Protein AF-A0A919I1P8-F1 (afdb_monomer_lite)

Foldseek 3Di:
DVVLVVLLVQLVVLLVVLVVLQVVLVVLVVVVVVVVVCVVPPVDDDDPVVVVVSVVSNCCSNVSSVVSNVSSVVSNVD

Structure (mmCIF, N/CA/C/O backbone):
data_AF-A0A919I1P8-F1
#
_entry.id   AF-A0A919I1P8-F1
#
loop_
_atom_site.group_PDB
_atom_site.id
_atom_site.type_symbol
_atom_site.label_atom_id
_atom_site.label_alt_id
_atom_site.label_comp_id
_atom_site.label_asym_id
_atom_site.label_entity_id
_atom_site.label_seq_id
_atom_site.pdbx_PDB_ins_code
_atom_site.Cartn_x
_atom_site.Cartn_y
_atom_site.Cartn_z
_atom_site.occupancy
_atom_site.B_iso_or_equiv
_atom_site.auth_seq_id
_atom_site.auth_comp_id
_atom_site.auth_asym_id
_atom_site.auth_atom_id
_atom_site.pdbx_PDB_model_num
ATOM 1 N N . MET A 1 1 ? -19.030 -3.337 30.566 1.00 58.50 1 MET A N 1
ATOM 2 C CA . MET A 1 1 ? -17.899 -2.382 30.435 1.00 58.50 1 MET A CA 1
ATOM 3 C C . MET A 1 1 ? -16.701 -2.962 29.678 1.00 58.50 1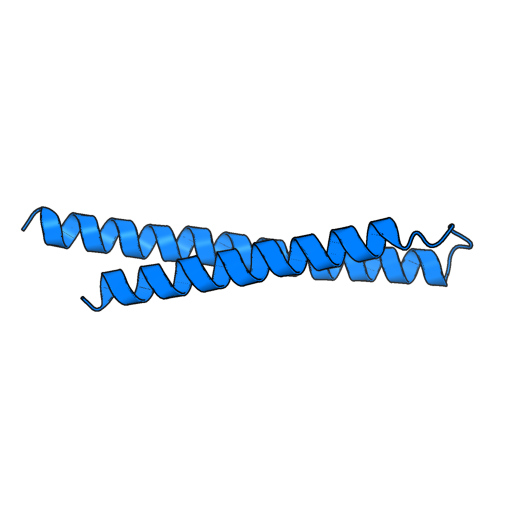 MET A C 1
ATOM 5 O O . MET A 1 1 ? -16.264 -2.319 28.734 1.00 58.50 1 MET A O 1
ATOM 9 N N . LYS A 1 2 ? -16.208 -4.170 30.011 1.00 65.44 2 LYS A N 1
ATOM 10 C CA . LYS A 1 2 ? -15.078 -4.817 29.299 1.00 65.44 2 LYS A CA 1
ATOM 11 C C . LYS A 1 2 ? -15.262 -4.937 27.774 1.00 65.44 2 LYS A C 1
ATOM 13 O O . LYS A 1 2 ? -14.331 -4.628 27.047 1.00 65.44 2 LYS A O 1
ATOM 18 N N . SER A 1 3 ? -16.458 -5.298 27.298 1.00 74.88 3 SER A N 1
ATOM 19 C CA . SER A 1 3 ? -16.745 -5.459 25.858 1.00 74.88 3 SER A CA 1
ATOM 20 C C . SER A 1 3 ? -16.680 -4.154 25.055 1.00 74.88 3 SER A C 1
ATOM 22 O O . SER A 1 3 ? -16.273 -4.152 23.899 1.00 74.88 3 SER A O 1
ATOM 24 N N . LYS A 1 4 ? -17.050 -3.023 25.668 1.00 77.31 4 LYS A N 1
ATOM 25 C CA . LYS A 1 4 ? -16.996 -1.706 25.017 1.00 77.31 4 LYS A CA 1
ATOM 26 C C . LYS A 1 4 ? -15.555 -1.212 24.881 1.00 77.31 4 LYS A C 1
ATOM 28 O O . LYS A 1 4 ? -15.198 -0.616 23.873 1.00 77.31 4 LYS A O 1
ATOM 33 N N . ILE A 1 5 ? -14.725 -1.490 25.887 1.00 82.12 5 ILE A N 1
ATOM 34 C CA . ILE A 1 5 ? -13.295 -1.163 25.855 1.00 82.12 5 ILE A CA 1
ATOM 35 C C . ILE A 1 5 ? -12.578 -2.038 24.821 1.00 82.12 5 ILE A C 1
ATOM 37 O O . ILE A 1 5 ? -11.818 -1.505 24.022 1.00 82.12 5 ILE A O 1
ATOM 41 N N . SER A 1 6 ? -12.858 -3.347 24.772 1.00 83.19 6 SER A N 1
ATOM 42 C CA . SER A 1 6 ? -12.228 -4.233 23.784 1.00 83.19 6 SER A CA 1
ATOM 43 C C . SER A 1 6 ? -12.586 -3.857 22.346 1.00 83.19 6 SER A C 1
ATOM 45 O O . SER A 1 6 ? -11.692 -3.821 21.510 1.00 83.19 6 SER A O 1
ATOM 47 N N . ARG A 1 7 ? -13.849 -3.497 22.061 1.00 83.94 7 ARG A N 1
ATOM 48 C CA . ARG A 1 7 ? -14.246 -2.991 20.731 1.00 83.94 7 ARG A CA 1
ATOM 49 C C . ARG A 1 7 ? -13.495 -1.720 20.353 1.00 83.94 7 ARG A C 1
ATOM 51 O O . ARG A 1 7 ? -12.983 -1.627 19.250 1.00 83.94 7 ARG A O 1
ATOM 58 N N . ARG A 1 8 ? -13.345 -0.770 21.281 1.00 85.06 8 ARG A N 1
ATOM 59 C CA . ARG A 1 8 ? -12.585 0.458 20.999 1.00 85.06 8 ARG A CA 1
ATOM 60 C C . ARG A 1 8 ? -11.107 0.201 20.723 1.00 85.06 8 ARG A C 1
ATOM 62 O O . ARG A 1 8 ? -10.530 0.859 19.861 1.00 85.06 8 ARG A O 1
ATOM 69 N N . VAL A 1 9 ? -10.495 -0.734 21.449 1.00 88.31 9 VAL A N 1
ATOM 70 C CA . VAL A 1 9 ? -9.093 -1.114 21.231 1.00 88.31 9 VAL A CA 1
ATOM 71 C C . VAL A 1 9 ? -8.933 -1.802 19.878 1.00 88.31 9 VAL A C 1
ATOM 73 O O . VAL A 1 9 ? -8.047 -1.422 19.118 1.00 88.31 9 VAL A O 1
ATOM 76 N N . ASN A 1 10 ? -9.817 -2.745 19.547 1.00 89.00 10 ASN A N 1
ATOM 77 C CA . ASN A 1 10 ? -9.804 -3.438 18.260 1.00 89.00 10 ASN A CA 1
ATOM 78 C C . ASN A 1 10 ? -10.015 -2.466 17.092 1.00 89.00 10 ASN A C 1
ATOM 80 O O . ASN A 1 10 ? -9.217 -2.478 16.155 1.00 89.00 10 ASN A O 1
ATOM 84 N N . GLY A 1 11 ? -10.979 -1.549 17.204 1.00 89.06 11 GLY A N 1
ATOM 85 C CA . GLY A 1 11 ? -11.249 -0.559 16.165 1.00 89.06 11 GLY A CA 1
ATOM 86 C C . GLY A 1 11 ? -10.078 0.397 15.952 1.00 89.06 11 GLY A C 1
ATOM 87 O O . GLY A 1 11 ? -9.667 0.651 14.822 1.00 89.06 11 GLY A O 1
ATOM 88 N N . SER A 1 12 ? -9.456 0.853 17.044 1.00 90.00 12 SER A N 1
ATOM 89 C CA . SER A 1 12 ? -8.245 1.683 16.974 1.00 90.00 12 SER A CA 1
ATOM 90 C C . SER A 1 12 ? -7.087 0.932 16.311 1.00 90.00 12 SER A C 1
ATOM 92 O O . SER A 1 12 ? -6.426 1.476 15.429 1.00 90.00 12 SER A O 1
ATOM 94 N N . MET A 1 13 ? -6.860 -0.330 16.689 1.00 92.44 13 MET A N 1
ATOM 95 C CA . MET A 1 13 ? -5.819 -1.174 16.092 1.00 92.44 13 MET A CA 1
ATOM 96 C C . MET A 1 13 ? -6.062 -1.406 14.600 1.00 92.44 13 MET A C 1
ATOM 98 O O . MET A 1 13 ? -5.129 -1.284 13.810 1.00 92.44 13 MET A O 1
ATOM 102 N N . ALA A 1 14 ? -7.305 -1.675 14.198 1.00 92.06 14 ALA A N 1
ATOM 103 C CA . ALA A 1 14 ? -7.669 -1.832 12.794 1.00 92.06 14 ALA A CA 1
ATOM 104 C C . ALA A 1 14 ? -7.345 -0.565 11.985 1.00 92.06 14 ALA A C 1
ATOM 106 O O . ALA A 1 14 ? -6.750 -0.668 10.914 1.00 92.06 14 ALA A O 1
ATOM 107 N N . ILE A 1 15 ? -7.610 0.630 12.527 1.00 94.50 15 ILE A N 1
ATOM 108 C CA . ILE A 1 15 ? -7.215 1.891 11.881 1.00 94.50 15 ILE A CA 1
ATOM 109 C C . ILE A 1 15 ? -5.692 2.006 11.758 1.00 94.50 15 ILE A C 1
ATOM 111 O O . ILE A 1 15 ? -5.209 2.371 10.688 1.00 94.50 15 ILE A O 1
ATOM 115 N N . TYR A 1 16 ? -4.926 1.681 12.805 1.00 95.06 16 TYR A N 1
ATOM 116 C CA . TYR A 1 16 ? -3.459 1.744 12.746 1.00 95.06 16 TYR A CA 1
ATOM 117 C C . TYR A 1 16 ? -2.878 0.801 11.691 1.00 95.06 16 TYR A C 1
ATOM 119 O O . TYR A 1 16 ? -2.039 1.217 10.888 1.00 95.06 16 TYR A O 1
ATOM 127 N N . TYR A 1 17 ? -3.341 -0.449 11.653 1.00 93.88 17 TYR A N 1
ATOM 128 C CA . TYR A 1 17 ? -2.909 -1.403 10.634 1.00 93.88 17 TYR A CA 1
ATOM 129 C C . TYR A 1 17 ? -3.347 -0.965 9.236 1.00 93.88 17 TYR A C 1
ATOM 131 O O . TYR A 1 17 ? -2.546 -1.013 8.303 1.00 93.88 17 TYR A O 1
ATOM 139 N N . GLY A 1 18 ? -4.576 -0.465 9.095 1.00 94.75 18 GLY A N 1
ATOM 140 C CA . GLY A 1 18 ? -5.089 0.045 7.830 1.00 94.75 18 GLY A CA 1
ATOM 141 C C . GLY A 1 18 ? -4.286 1.235 7.301 1.00 94.75 18 GLY A C 1
ATOM 142 O O . GLY A 1 18 ? -3.874 1.235 6.142 1.00 94.75 18 GLY A O 1
ATOM 143 N N . ALA A 1 19 ? -3.967 2.204 8.161 1.00 94.88 19 ALA A N 1
ATOM 144 C CA . ALA A 1 19 ? -3.100 3.330 7.822 1.00 94.88 19 ALA A CA 1
ATOM 145 C C . ALA A 1 19 ? -1.689 2.868 7.422 1.00 94.88 19 ALA A C 1
ATOM 147 O O . ALA A 1 19 ? -1.135 3.368 6.444 1.00 94.88 19 ALA A O 1
ATOM 148 N N . GLY A 1 20 ? -1.134 1.875 8.124 1.00 95.88 20 GLY A N 1
ATOM 149 C CA . GLY A 1 20 ? 0.143 1.256 7.765 1.00 95.88 20 GLY A CA 1
ATOM 150 C C . GLY A 1 20 ? 0.134 0.676 6.349 1.00 95.88 20 GLY A C 1
ATOM 151 O O . GLY A 1 20 ? 1.027 0.981 5.561 1.00 95.88 20 GLY A O 1
ATOM 152 N N . LEU A 1 21 ? -0.908 -0.081 5.989 1.00 96.69 21 LEU A N 1
ATOM 153 C CA . LEU A 1 21 ? -1.052 -0.637 4.639 1.00 96.69 21 LEU A CA 1
ATOM 154 C C . LEU A 1 21 ? -1.179 0.455 3.568 1.00 96.69 21 LEU A C 1
ATOM 156 O O . LEU A 1 21 ? -0.588 0.323 2.497 1.00 96.69 21 LEU A O 1
ATOM 160 N N . LEU A 1 22 ? -1.884 1.554 3.854 1.00 95.69 22 LEU A N 1
ATOM 161 C CA . LEU A 1 22 ? -1.988 2.689 2.929 1.00 95.69 22 LEU A CA 1
ATOM 162 C C . LEU A 1 22 ? -0.638 3.397 2.729 1.00 95.69 22 LEU A C 1
ATOM 164 O O . LEU A 1 22 ? -0.290 3.744 1.600 1.00 95.69 22 LEU A O 1
ATOM 168 N N . ILE A 1 23 ? 0.156 3.558 3.792 1.00 96.19 23 ILE A N 1
ATOM 169 C CA . ILE A 1 23 ? 1.525 4.091 3.695 1.00 96.19 23 ILE A CA 1
ATOM 170 C C . ILE A 1 23 ? 2.402 3.153 2.857 1.00 96.19 23 ILE A C 1
ATOM 172 O O . I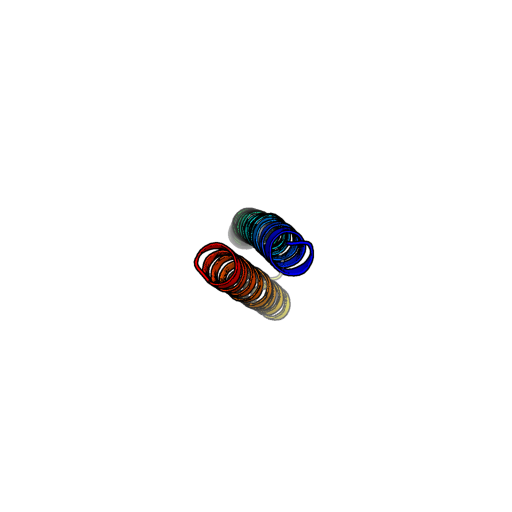LE A 1 23 ? 3.153 3.614 1.996 1.00 96.19 23 ILE A O 1
ATOM 176 N N . THR A 1 24 ? 2.289 1.837 3.054 1.00 96.19 24 THR A N 1
ATOM 177 C CA . THR A 1 24 ? 2.998 0.852 2.227 1.00 96.19 24 THR A CA 1
ATOM 178 C C . THR A 1 24 ? 2.575 0.938 0.761 1.00 96.19 24 THR A C 1
ATOM 180 O O . THR A 1 24 ? 3.445 0.959 -0.108 1.00 96.19 24 THR A O 1
ATOM 183 N N . ALA A 1 25 ? 1.275 1.061 0.47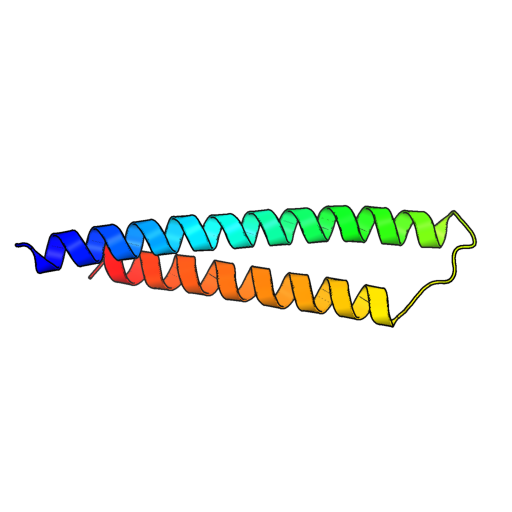0 1.00 95.94 25 ALA A N 1
ATOM 184 C CA . ALA A 1 25 ? 0.777 1.264 -0.891 1.00 95.94 25 ALA A CA 1
ATOM 185 C C . ALA A 1 25 ? 1.388 2.522 -1.528 1.00 95.94 25 ALA A C 1
ATOM 187 O O . ALA A 1 25 ? 1.855 2.477 -2.665 1.00 95.94 25 ALA A O 1
ATOM 188 N N . PHE A 1 26 ? 1.475 3.624 -0.781 1.00 96.19 26 PHE A N 1
ATOM 189 C CA . PHE A 1 26 ? 2.132 4.839 -1.258 1.00 96.19 26 PHE A CA 1
ATOM 190 C C . PHE A 1 26 ? 3.625 4.618 -1.553 1.00 96.19 26 PHE A C 1
ATOM 192 O O . PHE A 1 26 ? 4.121 5.033 -2.600 1.00 96.19 26 PHE A O 1
ATOM 199 N N . GLY A 1 27 ? 4.336 3.900 -0.679 1.00 97.12 27 GLY A N 1
ATOM 200 C CA . GLY A 1 27 ? 5.731 3.517 -0.909 1.00 97.12 27 GLY A CA 1
ATOM 201 C C . GLY A 1 27 ? 5.918 2.670 -2.173 1.00 97.12 27 GLY A C 1
ATOM 202 O O . GLY A 1 27 ? 6.838 2.923 -2.953 1.00 97.12 27 GLY A O 1
ATOM 203 N N . ILE A 1 28 ? 5.015 1.716 -2.422 1.00 96.62 28 ILE A N 1
ATOM 204 C CA . ILE A 1 28 ? 5.006 0.903 -3.648 1.00 96.62 28 ILE A CA 1
ATOM 205 C C . ILE A 1 28 ? 4.792 1.788 -4.879 1.00 96.62 28 ILE A C 1
ATOM 207 O O . ILE A 1 28 ? 5.464 1.590 -5.888 1.00 96.62 28 ILE A O 1
ATOM 211 N N . LEU A 1 29 ? 3.907 2.784 -4.800 1.00 96.25 29 LEU A N 1
ATOM 212 C CA . LEU A 1 29 ? 3.642 3.705 -5.906 1.00 96.25 29 LEU A CA 1
ATOM 213 C C . LEU A 1 29 ? 4.900 4.500 -6.281 1.00 96.25 29 LEU A C 1
ATOM 215 O O . LEU A 1 29 ? 5.265 4.566 -7.455 1.00 96.25 29 LEU A O 1
ATOM 219 N N . VAL A 1 30 ? 5.603 5.039 -5.282 1.00 97.31 30 VAL A N 1
ATOM 220 C CA . VAL A 1 30 ? 6.867 5.764 -5.484 1.00 97.31 30 VAL A CA 1
ATOM 221 C C . VAL A 1 30 ? 7.944 4.843 -6.064 1.00 97.31 30 VAL A C 1
ATOM 223 O O . VAL A 1 30 ? 8.592 5.195 -7.051 1.00 97.31 30 VAL A O 1
ATOM 226 N N . ALA A 1 31 ? 8.119 3.646 -5.500 1.00 95.12 31 ALA A N 1
ATOM 227 C CA . ALA A 1 31 ? 9.092 2.674 -5.996 1.00 95.12 31 ALA A CA 1
ATOM 228 C C . ALA A 1 31 ? 8.779 2.228 -7.434 1.00 95.12 31 ALA A C 1
ATOM 230 O O . ALA A 1 31 ? 9.685 2.128 -8.263 1.00 95.12 31 ALA A O 1
ATOM 231 N N . GLY A 1 32 ? 7.498 2.020 -7.748 1.00 93.62 32 GLY A N 1
ATOM 232 C CA . GLY A 1 32 ? 7.021 1.687 -9.085 1.00 93.62 32 GLY A CA 1
ATOM 233 C C . GLY A 1 32 ? 7.283 2.803 -10.094 1.00 93.62 32 GLY A C 1
ATOM 234 O O . GLY A 1 32 ? 7.736 2.518 -11.199 1.00 93.62 32 GLY A O 1
ATOM 235 N N . ALA A 1 33 ? 7.096 4.068 -9.707 1.00 92.31 33 ALA A N 1
ATOM 236 C CA . ALA A 1 33 ? 7.420 5.217 -10.552 1.00 92.31 33 ALA A CA 1
ATOM 237 C C . ALA A 1 33 ? 8.928 5.316 -10.841 1.00 92.31 33 ALA A C 1
ATOM 239 O O . ALA A 1 33 ? 9.322 5.527 -11.987 1.00 92.31 33 ALA A O 1
ATOM 240 N N . ILE A 1 34 ? 9.779 5.099 -9.829 1.00 92.25 34 ILE A N 1
ATOM 241 C CA . ILE A 1 34 ? 11.241 5.061 -10.004 1.00 92.25 34 ILE A CA 1
ATOM 242 C C . ILE A 1 34 ? 11.641 3.911 -10.932 1.00 92.25 34 ILE A C 1
ATOM 244 O O . ILE A 1 34 ? 12.468 4.099 -11.825 1.00 92.25 34 ILE A O 1
ATOM 248 N N . TRP A 1 35 ? 11.067 2.721 -10.734 1.00 91.56 35 TRP A N 1
ATOM 249 C CA . TRP A 1 35 ? 11.303 1.574 -11.608 1.00 91.56 35 TRP A CA 1
ATOM 250 C C . TRP A 1 35 ? 10.883 1.887 -13.047 1.00 91.56 35 TRP A C 1
ATOM 252 O O . TRP A 1 35 ? 11.681 1.697 -13.962 1.00 91.56 35 TRP A O 1
ATOM 262 N N . PHE A 1 36 ? 9.687 2.436 -13.257 1.00 90.69 36 PHE A N 1
ATOM 263 C CA . PHE A 1 36 ? 9.189 2.793 -14.585 1.00 90.69 36 PHE A CA 1
ATOM 264 C C . PHE A 1 36 ? 10.091 3.823 -15.275 1.00 90.69 36 PHE A C 1
ATOM 266 O O . PHE A 1 36 ? 10.501 3.620 -16.413 1.00 90.69 36 PHE A O 1
ATOM 273 N N . TYR A 1 37 ? 10.493 4.874 -14.554 1.00 90.62 37 TYR A N 1
ATOM 274 C CA . TYR A 1 37 ? 11.435 5.879 -15.047 1.00 90.62 37 TYR A CA 1
ATOM 275 C C . TYR A 1 37 ? 12.778 5.266 -15.470 1.00 90.62 37 TYR A C 1
ATOM 277 O O . TYR A 1 37 ? 13.308 5.602 -16.528 1.00 90.62 37 TYR A O 1
ATOM 285 N N . LYS A 1 38 ? 13.313 4.323 -14.682 1.00 89.38 38 LYS A N 1
ATOM 286 C CA . LYS A 1 38 ? 14.544 3.603 -15.041 1.00 89.38 38 LYS A CA 1
ATOM 287 C C . LYS A 1 38 ? 14.386 2.788 -16.323 1.00 89.38 38 LYS A C 1
ATOM 289 O O . LYS A 1 38 ? 15.274 2.869 -17.159 1.00 89.38 38 LYS A O 1
ATOM 294 N N . ASN A 1 39 ? 13.268 2.083 -16.502 1.00 89.12 39 ASN A N 1
ATOM 295 C CA . ASN A 1 39 ? 13.003 1.309 -17.724 1.00 89.12 39 ASN A CA 1
ATOM 296 C C . ASN A 1 39 ? 12.827 2.195 -18.966 1.00 89.12 39 ASN A C 1
ATOM 298 O O . ASN A 1 39 ? 13.093 1.744 -20.072 1.00 89.12 39 ASN A O 1
ATOM 302 N N . LEU A 1 40 ? 12.372 3.441 -18.803 1.00 86.38 40 LEU A N 1
ATOM 303 C CA . LEU A 1 40 ? 12.241 4.379 -19.921 1.00 86.38 40 LEU A CA 1
ATOM 304 C C . LEU A 1 40 ? 13.582 4.965 -20.379 1.00 86.38 40 LEU A C 1
ATOM 306 O O . LEU A 1 40 ? 13.729 5.284 -21.554 1.00 86.38 40 LEU A O 1
ATOM 310 N N . ILE A 1 41 ? 14.526 5.170 -19.457 1.00 88.25 41 ILE A N 1
ATOM 311 C CA . ILE A 1 41 ? 15.786 5.884 -19.737 1.00 88.25 41 ILE A CA 1
ATOM 312 C C . ILE A 1 41 ? 16.958 4.940 -19.943 1.00 88.25 41 ILE A C 1
ATOM 314 O O . ILE A 1 41 ? 17.815 5.179 -20.788 1.00 88.25 41 ILE A O 1
ATOM 318 N N . SER A 1 42 ? 17.038 3.905 -19.119 1.00 74.44 42 SER A N 1
ATOM 319 C CA . SER A 1 42 ? 18.012 2.837 -19.289 1.00 74.44 42 SER A CA 1
ATOM 320 C C . SER A 1 42 ? 17.337 1.811 -20.187 1.00 74.44 42 SER A C 1
ATOM 322 O O . SER A 1 42 ? 16.195 1.460 -19.895 1.00 74.44 42 SER A O 1
ATOM 324 N N . GLU A 1 43 ? 17.999 1.342 -21.249 1.00 66.81 43 GLU A N 1
ATOM 325 C CA . GLU A 1 43 ? 17.568 0.213 -22.100 1.00 66.81 43 GLU A CA 1
ATOM 326 C C . GLU A 1 43 ? 17.496 -1.091 -21.279 1.00 66.81 43 GLU A C 1
ATOM 328 O O . GLU A 1 43 ? 18.222 -2.056 -21.487 1.00 66.81 43 GLU A O 1
ATOM 333 N N . THR A 1 44 ? 16.664 -1.079 -20.250 1.00 70.38 44 THR A N 1
ATOM 334 C CA . THR A 1 44 ? 16.393 -2.179 -19.343 1.00 70.38 44 THR A CA 1
ATOM 335 C C . THR A 1 44 ? 15.148 -2.860 -19.865 1.00 70.38 44 THR A C 1
ATOM 337 O O . THR A 1 44 ? 14.170 -2.188 -20.191 1.00 70.38 44 THR A O 1
ATOM 340 N N . ASP A 1 45 ? 15.183 -4.187 -19.936 1.00 76.81 45 ASP A N 1
ATOM 341 C CA . ASP A 1 45 ? 14.061 -4.964 -20.445 1.00 76.81 45 ASP A CA 1
ATOM 342 C C . ASP A 1 45 ? 12.807 -4.723 -19.602 1.00 76.81 45 ASP A C 1
ATOM 344 O O . ASP A 1 45 ? 12.695 -5.144 -18.443 1.00 76.81 45 ASP A O 1
ATOM 348 N N . PHE A 1 46 ? 11.840 -4.042 -20.212 1.00 84.38 46 PHE A N 1
ATOM 349 C CA . PHE A 1 46 ? 10.557 -3.782 -19.592 1.00 84.38 46 PHE A CA 1
ATOM 350 C C . PHE A 1 46 ? 9.796 -5.098 -19.389 1.00 84.38 46 PHE A C 1
ATOM 352 O O . PHE A 1 46 ? 9.381 -5.763 -20.339 1.00 84.38 46 PHE A O 1
ATOM 359 N N . SER A 1 47 ? 9.568 -5.460 -18.126 1.00 88.50 47 SER A N 1
ATOM 360 C CA . SER A 1 47 ? 8.812 -6.659 -17.761 1.00 88.50 47 SER A CA 1
ATOM 361 C C . SER A 1 47 ? 7.361 -6.324 -17.426 1.00 88.50 47 SER A C 1
ATOM 363 O O . SER A 1 47 ? 7.058 -5.713 -16.397 1.00 88.50 47 SER A O 1
ATOM 365 N N . TRP A 1 48 ? 6.442 -6.819 -18.257 1.00 88.62 48 TRP A N 1
ATOM 366 C CA . TRP A 1 48 ? 4.999 -6.767 -17.998 1.00 88.62 48 TRP A CA 1
ATOM 367 C C . TRP A 1 48 ? 4.605 -7.462 -16.688 1.00 88.62 48 TRP A C 1
ATOM 369 O O . TRP A 1 48 ? 3.688 -7.009 -16.003 1.00 88.62 48 TRP A O 1
ATOM 379 N N . TRP A 1 49 ? 5.329 -8.514 -16.293 1.00 92.50 49 TRP A N 1
ATOM 380 C CA . TRP A 1 49 ? 5.103 -9.205 -15.022 1.00 92.50 49 TRP A CA 1
ATOM 381 C C . TRP A 1 49 ? 5.451 -8.335 -13.817 1.00 92.50 49 TRP A C 1
ATOM 383 O O . TRP A 1 49 ? 4.735 -8.362 -12.816 1.00 92.50 49 TRP A O 1
ATOM 393 N N . SER A 1 50 ? 6.504 -7.520 -13.922 1.00 90.38 50 SER A N 1
ATOM 394 C CA . SER A 1 50 ? 6.863 -6.564 -12.872 1.00 90.38 50 SER A CA 1
ATOM 395 C C . SER A 1 50 ? 5.793 -5.485 -12.719 1.00 90.38 50 SER A C 1
ATOM 397 O O . SER A 1 50 ? 5.378 -5.198 -11.596 1.00 90.38 50 SER A O 1
ATOM 399 N N . LEU A 1 51 ? 5.282 -4.940 -13.832 1.00 91.06 51 LEU A N 1
ATOM 400 C CA . LEU A 1 51 ? 4.176 -3.978 -13.796 1.00 91.06 51 LEU A CA 1
ATOM 401 C C . LEU A 1 51 ? 2.924 -4.595 -13.154 1.00 91.06 51 LEU A C 1
ATOM 403 O O . LEU A 1 51 ? 2.320 -3.984 -12.273 1.00 91.06 51 LEU A O 1
ATOM 407 N N . PHE A 1 52 ? 2.559 -5.816 -13.554 1.00 95.00 52 PHE A N 1
ATOM 408 C CA . PHE A 1 52 ? 1.425 -6.527 -12.967 1.00 95.00 52 PHE A CA 1
ATOM 409 C C . PHE A 1 52 ? 1.604 -6.742 -11.459 1.00 95.00 52 PHE A C 1
ATOM 411 O O . PHE A 1 52 ? 0.679 -6.480 -10.693 1.00 95.00 52 PHE A O 1
ATOM 418 N N . GLY A 1 53 ? 2.799 -7.142 -11.014 1.00 95.31 53 GLY A N 1
ATOM 419 C CA . GLY A 1 53 ? 3.113 -7.306 -9.594 1.00 95.31 53 GLY A CA 1
ATOM 420 C C . GLY A 1 53 ? 2.964 -6.009 -8.795 1.00 95.31 53 GLY A C 1
ATOM 421 O O . GLY A 1 53 ? 2.378 -6.022 -7.713 1.00 95.31 53 GLY A O 1
ATOM 422 N N . ILE A 1 54 ? 3.422 -4.879 -9.344 1.00 94.75 54 ILE A N 1
ATOM 423 C CA . ILE A 1 54 ? 3.263 -3.554 -8.720 1.00 94.75 54 ILE A CA 1
ATOM 424 C C . ILE A 1 54 ? 1.779 -3.185 -8.601 1.00 94.75 54 ILE A C 1
ATOM 426 O O . ILE A 1 54 ? 1.336 -2.770 -7.530 1.00 94.75 54 ILE A O 1
ATOM 430 N N . LEU A 1 55 ? 0.997 -3.364 -9.671 1.00 95.94 55 LEU A N 1
ATOM 431 C CA . LEU A 1 55 ? -0.440 -3.065 -9.674 1.00 95.94 55 LEU A CA 1
ATOM 432 C C . LEU A 1 55 ? -1.218 -3.962 -8.706 1.00 95.94 55 LEU A C 1
ATOM 434 O O . LEU A 1 55 ? -2.096 -3.484 -7.981 1.00 95.94 55 LEU A O 1
ATOM 438 N N . LEU A 1 56 ? -0.878 -5.250 -8.656 1.00 97.38 56 LEU A N 1
ATOM 439 C CA . LEU A 1 56 ? -1.485 -6.203 -7.736 1.00 97.38 56 LEU A CA 1
ATOM 440 C C . LEU A 1 56 ? -1.173 -5.833 -6.283 1.00 97.38 56 LEU A C 1
ATOM 442 O O . LEU A 1 56 ? -2.080 -5.813 -5.452 1.00 97.38 56 LEU A O 1
ATOM 446 N N . ALA A 1 57 ? 0.080 -5.481 -5.986 1.00 95.31 57 ALA A N 1
ATOM 447 C CA . ALA A 1 57 ? 0.476 -5.031 -4.659 1.00 95.31 57 ALA A CA 1
ATOM 448 C C . ALA A 1 57 ? -0.265 -3.741 -4.272 1.00 95.31 57 ALA A C 1
ATOM 450 O O . ALA A 1 57 ? -0.891 -3.693 -3.216 1.00 95.31 57 ALA A O 1
ATOM 451 N N . LEU A 1 58 ? -0.301 -2.729 -5.145 1.00 96.50 58 LEU A N 1
ATOM 452 C CA . LEU A 1 58 ? -1.065 -1.499 -4.899 1.00 96.50 58 LEU A CA 1
ATOM 453 C C . LEU A 1 58 ? -2.536 -1.777 -4.588 1.00 96.50 58 LEU A C 1
ATOM 455 O O . LEU A 1 58 ? -3.087 -1.206 -3.649 1.00 96.50 58 LEU A O 1
ATOM 459 N N . THR A 1 59 ? -3.152 -2.688 -5.337 1.00 95.50 59 THR A N 1
ATOM 460 C CA . THR A 1 59 ? -4.551 -3.071 -5.136 1.00 95.50 59 THR A CA 1
ATOM 461 C C . THR A 1 59 ? -4.741 -3.783 -3.796 1.00 95.50 59 THR A C 1
ATOM 463 O O . THR A 1 59 ? -5.635 -3.421 -3.035 1.00 95.50 59 THR A O 1
ATOM 466 N N . ALA A 1 60 ? -3.882 -4.748 -3.461 1.00 96.44 60 ALA A N 1
ATOM 467 C CA . ALA A 1 60 ? -3.976 -5.507 -2.216 1.00 96.44 60 ALA A CA 1
ATOM 468 C C . ALA A 1 60 ? -3.768 -4.623 -0.975 1.00 96.44 60 ALA A C 1
ATOM 470 O O . ALA A 1 60 ? -4.580 -4.654 -0.049 1.00 96.44 60 ALA A O 1
ATOM 471 N N . PHE A 1 61 ? -2.718 -3.798 -0.968 1.00 96.50 61 PHE A N 1
ATOM 472 C CA . PHE A 1 61 ? -2.418 -2.897 0.147 1.00 96.50 61 PHE A CA 1
ATOM 473 C C . PHE A 1 61 ? -3.420 -1.737 0.236 1.00 96.50 61 PHE A C 1
ATOM 475 O O . PHE A 1 61 ? -3.828 -1.369 1.336 1.00 96.50 61 PHE A O 1
ATOM 482 N N . GLY A 1 62 ? -3.873 -1.202 -0.900 1.00 94.81 62 GLY A N 1
ATOM 483 C CA . GLY A 1 62 ? -4.885 -0.147 -0.950 1.00 94.81 62 GLY A CA 1
ATOM 484 C C . GLY A 1 62 ? -6.249 -0.612 -0.438 1.00 94.81 62 GLY A C 1
ATOM 485 O O . GLY A 1 62 ? -6.805 0.002 0.472 1.00 94.81 62 GLY A O 1
ATOM 486 N N . LEU A 1 63 ? -6.772 -1.723 -0.972 1.00 96.69 63 LEU A N 1
ATOM 487 C CA . LEU A 1 63 ? -8.064 -2.277 -0.549 1.00 96.69 63 LEU A CA 1
ATOM 488 C C . LEU A 1 63 ? -8.013 -2.815 0.882 1.00 96.69 63 LEU A C 1
ATOM 490 O O . LEU A 1 63 ? -8.927 -2.549 1.661 1.00 96.69 63 LEU A O 1
ATOM 494 N N . GLY A 1 64 ? -6.942 -3.525 1.249 1.00 95.44 64 GLY A N 1
ATOM 495 C CA . GLY A 1 64 ? -6.749 -4.013 2.614 1.00 95.44 64 GLY A CA 1
ATOM 496 C C . GLY A 1 64 ? -6.649 -2.866 3.619 1.00 95.44 64 GLY A C 1
ATOM 497 O O . GLY A 1 64 ? -7.318 -2.885 4.651 1.00 95.44 64 GLY A O 1
ATOM 498 N N . GLY A 1 65 ? -5.880 -1.827 3.283 1.00 95.50 65 GLY A N 1
ATOM 499 C CA . GLY A 1 65 ? -5.758 -0.622 4.096 1.00 95.50 65 GLY A CA 1
ATOM 500 C C . GLY A 1 65 ? -7.090 0.094 4.284 1.00 95.50 65 GLY A C 1
ATOM 501 O O . GLY A 1 65 ? -7.493 0.358 5.417 1.00 95.50 65 GLY A O 1
ATOM 502 N N . TYR A 1 66 ? -7.814 0.334 3.189 1.00 95.69 66 TYR A N 1
ATOM 503 C CA . TYR A 1 66 ? -9.142 0.945 3.226 1.00 95.69 66 TYR A CA 1
ATOM 504 C C . TYR A 1 66 ? -10.133 0.125 4.060 1.00 95.69 66 TYR A C 1
ATOM 506 O O . TYR A 1 66 ? -10.803 0.683 4.929 1.00 95.69 66 TYR A O 1
ATOM 514 N N . SER A 1 67 ? -10.197 -1.192 3.841 1.00 95.69 67 SER A N 1
ATOM 515 C CA . SER A 1 67 ? -11.110 -2.076 4.568 1.00 95.69 67 SER A CA 1
ATOM 516 C C . SER A 1 67 ? -10.849 -2.042 6.071 1.00 95.69 67 SER A C 1
ATOM 518 O O . SER A 1 67 ? -11.796 -1.951 6.843 1.00 95.69 67 SER A O 1
ATOM 520 N N . LEU A 1 68 ? -9.585 -2.077 6.501 1.00 94.44 68 LEU A N 1
ATOM 521 C CA . LEU A 1 68 ? -9.240 -2.048 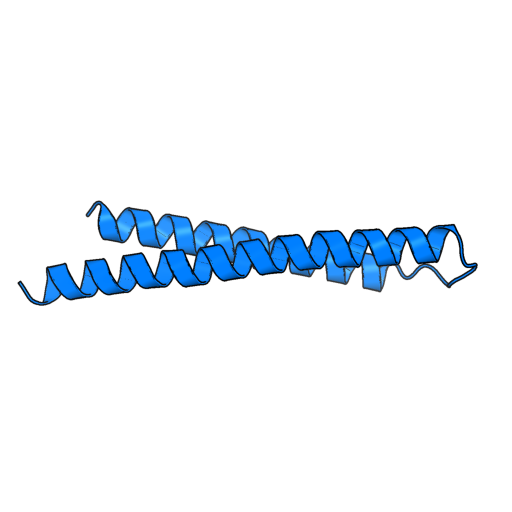7.923 1.00 94.44 68 LEU A CA 1
ATOM 522 C C . LEU A 1 68 ? -9.554 -0.699 8.577 1.00 94.44 68 LEU A C 1
ATOM 524 O O . LEU A 1 68 ? -10.088 -0.672 9.686 1.00 94.44 68 LEU A O 1
ATOM 528 N N . VAL A 1 69 ? -9.286 0.417 7.889 1.00 94.75 69 VAL A N 1
ATOM 529 C CA . VAL A 1 69 ? -9.682 1.746 8.384 1.00 94.75 69 VAL A CA 1
ATOM 530 C C . VAL A 1 69 ? -11.201 1.835 8.509 1.00 94.75 69 VAL A C 1
ATOM 532 O O . VAL A 1 69 ? -11.704 2.284 9.538 1.00 94.75 69 VAL A O 1
ATOM 535 N N . ARG A 1 70 ? -11.933 1.368 7.493 1.00 94.00 70 ARG A N 1
ATOM 536 C CA . ARG A 1 70 ? -13.399 1.372 7.461 1.00 94.00 70 ARG A CA 1
ATOM 537 C C . ARG A 1 70 ? -13.990 0.554 8.612 1.00 94.00 70 ARG A C 1
ATOM 539 O O . ARG A 1 70 ? -14.804 1.078 9.366 1.00 94.00 70 ARG A O 1
ATOM 546 N N . THR A 1 71 ? -13.541 -0.688 8.787 1.00 92.56 71 THR A N 1
ATOM 547 C CA . THR A 1 71 ? -13.981 -1.553 9.892 1.00 92.56 71 THR A CA 1
ATOM 548 C C . THR A 1 71 ? -13.636 -0.942 11.246 1.00 92.56 71 THR A C 1
ATOM 550 O O . THR A 1 71 ? -14.461 -0.945 12.156 1.00 92.56 71 THR A O 1
ATOM 553 N N . GLY A 1 72 ? -12.442 -0.366 11.383 1.00 90.62 72 GLY A N 1
ATOM 554 C CA . GLY A 1 72 ? -12.042 0.270 12.628 1.00 90.62 72 GLY A CA 1
ATOM 555 C C . GLY A 1 72 ? -12.892 1.491 12.991 1.00 90.62 72 GLY A C 1
ATOM 556 O O . GLY A 1 72 ? -13.199 1.686 14.165 1.00 90.62 72 GLY A O 1
ATOM 557 N N . GLN A 1 73 ? -13.339 2.270 12.002 1.00 91.44 73 GLN A N 1
ATOM 558 C CA . GLN A 1 73 ? -14.303 3.356 12.219 1.00 91.44 73 GLN A CA 1
ATOM 559 C C . GLN A 1 73 ? -15.666 2.826 12.679 1.00 91.44 73 GLN A C 1
ATOM 561 O O . GLN A 1 73 ? -16.200 3.306 13.678 1.00 91.44 73 GLN A O 1
ATOM 566 N N . GLU A 1 74 ? -16.188 1.79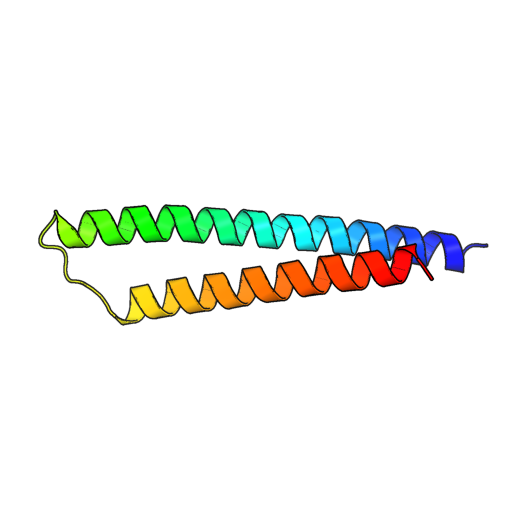1 12.019 1.00 90.81 74 GLU A N 1
ATOM 567 C CA . GLU A 1 74 ? -17.468 1.164 12.383 1.00 90.81 74 GLU A CA 1
ATOM 568 C C . GLU A 1 74 ? -17.445 0.585 13.813 1.00 90.81 74 GLU A C 1
ATOM 570 O O . GLU A 1 74 ? -18.430 0.681 14.550 1.00 90.81 74 GLU A O 1
ATOM 575 N N . GLU A 1 75 ? -16.308 0.039 14.256 1.00 86.56 75 GLU A N 1
ATOM 576 C CA . GLU A 1 75 ? -16.130 -0.441 15.633 1.00 86.56 75 GLU A CA 1
ATOM 577 C C . GLU A 1 75 ? -16.023 0.676 16.683 1.00 86.56 75 GLU A C 1
ATOM 579 O O . GLU A 1 75 ? -16.336 0.438 17.854 1.00 86.56 75 GLU A O 1
ATOM 584 N N . LEU A 1 76 ? -15.573 1.874 16.300 1.00 85.69 76 LEU A N 1
ATOM 585 C CA . LEU A 1 76 ? -15.462 3.024 17.203 1.00 85.69 76 LEU A CA 1
ATOM 586 C C . LEU A 1 76 ? -16.779 3.793 17.350 1.00 85.69 76 LEU A C 1
ATOM 588 O O . LEU A 1 76 ? -17.033 4.360 18.420 1.00 85.69 76 LEU A O 1
ATOM 592 N N . GLU A 1 77 ? -17.589 3.812 16.292 1.00 82.75 77 GLU A N 1
ATOM 593 C CA . 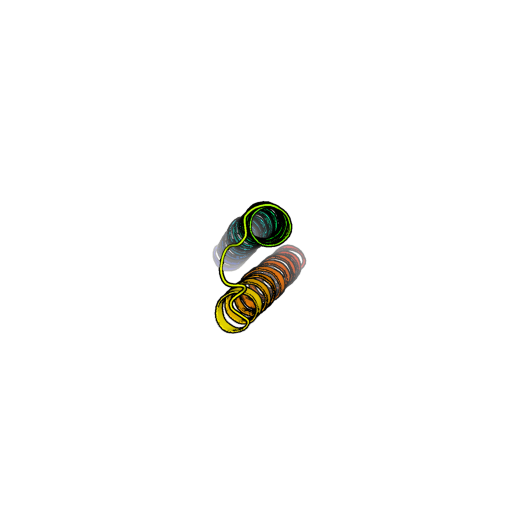GLU A 1 77 ? -18.903 4.462 16.249 1.00 82.75 77 GLU A CA 1
ATOM 594 C C . GLU A 1 77 ? -20.010 3.614 16.904 1.00 82.75 77 GLU A C 1
ATOM 596 O O . GLU A 1 77 ? -20.961 4.180 17.449 1.00 82.75 77 GLU A O 1
ATOM 601 N N . GLY A 1 78 ? -19.878 2.279 16.897 1.00 71.38 78 GLY A N 1
ATOM 602 C CA . GLY A 1 78 ? -20.863 1.329 17.446 1.00 71.38 78 GLY A CA 1
ATOM 603 C C . GLY A 1 78 ? -20.652 0.885 18.893 1.00 71.38 78 GLY A C 1
ATOM 604 O O . GLY A 1 78 ? -21.644 0.409 19.488 1.00 71.38 78 GLY A O 1
#

pLDDT: mean 89.94, std 8.18, range [58.5, 97.38]

Radius of gyration: 17.72 Å; chains: 1; bounding box: 39×15×52 Å

Sequence (78 aa):
MKSKISRRVNGSMAIYYGAGLLITAFGILVAGAIWFYKNLISETDFSWWSLFGILLALTAFGLGGYSLVRTGQEELEG

Secondary structure (DSSP, 8-state):
-HHHHHHHHHHHHHHHHHHHHHHHHHHHHHHHHHHHHHHHHS-----HHHHHHHHHHHHHHHHHHHHHHHHHHHHHH-